Protein AF-A0A7X5Y855-F1 (afdb_monomer_lite)

Structure (mmCIF, N/CA/C/O backbone):
data_AF-A0A7X5Y855-F1
#
_entry.id   AF-A0A7X5Y855-F1
#
loop_
_atom_site.group_PDB
_atom_site.id
_atom_site.type_symbol
_atom_site.label_atom_id
_atom_site.label_alt_id
_atom_site.label_comp_id
_atom_site.label_asym_id
_atom_site.label_entity_id
_atom_site.label_seq_id
_atom_site.pdbx_PDB_ins_code
_atom_site.Cartn_x
_atom_site.Cartn_y
_atom_site.Cartn_z
_atom_site.occupancy
_atom_site.B_iso_or_equiv
_atom_site.auth_seq_id
_atom_site.auth_comp_id
_atom_site.auth_asym_id
_atom_site.auth_atom_id
_atom_site.pdbx_PDB_model_num
ATOM 1 N N . MET 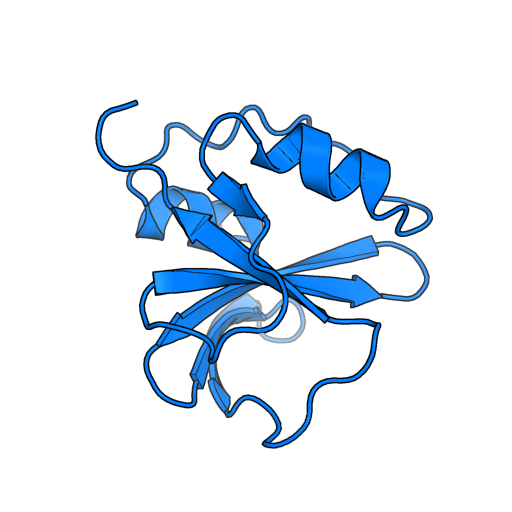A 1 1 ? -1.786 1.075 22.018 1.00 51.78 1 MET A N 1
ATOM 2 C CA . MET A 1 1 ? -2.187 1.841 20.814 1.00 51.78 1 MET A CA 1
ATOM 3 C C . MET A 1 1 ? -2.193 0.873 19.634 1.00 51.78 1 MET A C 1
ATOM 5 O O . MET A 1 1 ? -1.309 0.029 19.601 1.00 51.78 1 MET A O 1
ATOM 9 N N . GLY A 1 2 ? -3.207 0.906 18.760 1.00 69.69 2 GLY A N 1
ATOM 10 C CA . GLY A 1 2 ? -3.317 -0.004 17.604 1.00 69.69 2 GLY A CA 1
ATOM 11 C C . GLY A 1 2 ? -2.450 0.431 16.413 1.00 69.69 2 GLY A C 1
ATOM 12 O O . GLY A 1 2 ? -2.002 1.574 16.377 1.00 69.69 2 GLY A O 1
ATOM 13 N N . LEU A 1 3 ? -2.216 -0.475 15.456 1.00 77.50 3 LEU A N 1
ATOM 14 C CA . LEU A 1 3 ? -1.491 -0.179 14.211 1.00 77.50 3 LEU A CA 1
ATOM 15 C C . LEU A 1 3 ? -2.339 0.713 13.288 1.00 77.50 3 LEU A C 1
ATOM 17 O O . LEU A 1 3 ? -3.530 0.454 13.113 1.00 77.50 3 LEU A O 1
ATOM 21 N N . ASP A 1 4 ? -1.726 1.728 12.674 1.00 87.00 4 ASP A N 1
ATOM 22 C CA . ASP A 1 4 ? -2.312 2.459 11.544 1.00 87.00 4 ASP A CA 1
ATOM 23 C C . ASP A 1 4 ? -2.011 1.745 10.210 1.00 87.00 4 ASP A C 1
ATOM 25 O O . ASP A 1 4 ? -1.415 0.665 10.181 1.00 87.00 4 ASP A O 1
ATOM 29 N N . CYS A 1 5 ? -2.461 2.306 9.083 1.00 88.00 5 CYS A N 1
ATOM 30 C CA . CYS A 1 5 ? -2.301 1.648 7.782 1.00 88.00 5 CYS A CA 1
ATOM 31 C C . CYS A 1 5 ? -0.829 1.446 7.381 1.00 88.00 5 CYS A C 1
ATOM 33 O O . CYS A 1 5 ? -0.522 0.466 6.709 1.00 88.00 5 CYS A O 1
ATOM 35 N N . ILE A 1 6 ? 0.079 2.307 7.849 1.00 83.12 6 ILE A N 1
ATOM 36 C CA . ILE A 1 6 ? 1.521 2.191 7.614 1.00 83.12 6 ILE A CA 1
ATOM 37 C C . ILE A 1 6 ? 2.139 1.182 8.574 1.00 83.12 6 ILE A C 1
ATOM 39 O O . ILE A 1 6 ? 2.938 0.359 8.146 1.00 83.12 6 ILE A O 1
ATOM 43 N N . GLY A 1 7 ? 1.739 1.189 9.844 1.00 85.38 7 GLY A N 1
ATOM 44 C CA . GLY A 1 7 ? 2.164 0.209 10.836 1.00 85.38 7 GLY A CA 1
ATOM 45 C C . GLY A 1 7 ? 1.807 -1.218 10.424 1.00 85.38 7 GLY A C 1
ATOM 46 O O . GLY A 1 7 ? 2.603 -2.124 10.640 1.00 85.38 7 GLY A O 1
ATOM 47 N N . VAL A 1 8 ? 0.659 -1.418 9.766 1.00 89.25 8 VAL A N 1
ATOM 48 C CA . VAL A 1 8 ? 0.302 -2.715 9.166 1.00 89.25 8 VAL A CA 1
ATOM 49 C C . VAL A 1 8 ? 1.281 -3.109 8.062 1.00 89.25 8 VAL A C 1
ATOM 51 O O . VAL A 1 8 ? 1.757 -4.238 8.066 1.00 89.25 8 VAL A O 1
ATOM 54 N N . VAL A 1 9 ? 1.606 -2.196 7.142 1.00 88.38 9 VAL A N 1
ATOM 55 C CA . VAL A 1 9 ? 2.569 -2.460 6.059 1.00 88.38 9 VAL A CA 1
ATOM 56 C C . VAL A 1 9 ? 3.957 -2.741 6.630 1.00 88.38 9 VAL A C 1
ATOM 58 O O . VAL A 1 9 ? 4.548 -3.765 6.313 1.00 88.38 9 VAL A O 1
ATOM 61 N N . ALA A 1 10 ? 4.457 -1.881 7.515 1.00 84.88 10 ALA A N 1
ATOM 62 C CA . ALA A 1 10 ? 5.766 -2.049 8.131 1.00 84.88 10 ALA A CA 1
ATOM 63 C C . ALA A 1 10 ? 5.871 -3.394 8.864 1.00 84.88 10 ALA A C 1
ATOM 65 O O . ALA A 1 10 ? 6.847 -4.112 8.684 1.00 84.88 10 ALA A O 1
ATOM 66 N N . HIS A 1 11 ? 4.832 -3.780 9.612 1.00 87.12 11 HIS A N 1
ATOM 67 C CA . HIS A 1 11 ? 4.789 -5.078 10.278 1.00 87.12 11 HIS A CA 1
ATOM 68 C C . HIS A 1 11 ? 4.756 -6.250 9.287 1.00 87.12 11 HIS A C 1
ATOM 70 O O . HIS A 1 11 ? 5.489 -7.216 9.468 1.00 87.12 11 HIS A O 1
ATOM 76 N N . ALA A 1 12 ? 3.938 -6.168 8.234 1.00 88.12 12 ALA A N 1
ATOM 77 C CA . ALA A 1 12 ? 3.774 -7.247 7.259 1.00 88.12 12 ALA A CA 1
ATOM 78 C C . ALA A 1 12 ? 5.035 -7.533 6.426 1.00 88.12 12 ALA A C 1
ATOM 80 O O . ALA A 1 12 ? 5.209 -8.656 5.963 1.00 88.12 12 ALA A O 1
ATOM 81 N N . PHE A 1 13 ? 5.891 -6.529 6.230 1.00 84.69 13 PHE A N 1
ATOM 82 C CA . PHE A 1 13 ? 7.131 -6.646 5.458 1.00 84.69 13 PHE A CA 1
ATOM 83 C C . PHE A 1 13 ? 8.393 -6.607 6.333 1.00 84.69 13 PHE A C 1
ATOM 85 O O . PHE A 1 13 ? 9.484 -6.426 5.802 1.00 84.69 13 PHE A O 1
ATOM 92 N N . GLU A 1 14 ? 8.248 -6.758 7.657 1.00 84.31 14 GLU A N 1
ATOM 93 C CA . 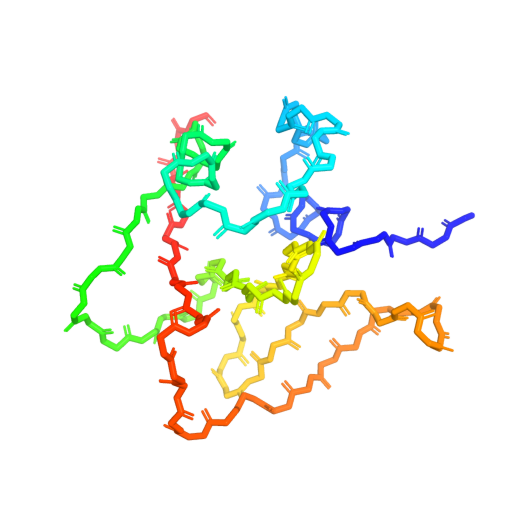GLU A 1 14 ? 9.351 -6.727 8.636 1.00 84.31 14 GLU A CA 1
ATOM 94 C C . GLU A 1 14 ? 10.250 -5.485 8.515 1.00 84.31 14 GLU A C 1
ATOM 96 O O . GLU A 1 14 ? 11.455 -5.514 8.761 1.00 84.31 14 GLU A O 1
ATOM 101 N N . LEU A 1 15 ? 9.651 -4.358 8.142 1.00 74.12 15 LEU A N 1
ATOM 102 C CA . LEU A 1 15 ? 10.364 -3.105 7.984 1.00 74.12 15 LEU A CA 1
ATOM 103 C C . LEU A 1 15 ? 10.526 -2.450 9.350 1.00 74.12 15 LEU A C 1
ATOM 105 O O . LEU A 1 15 ? 9.566 -2.346 10.124 1.00 74.12 15 LEU A O 1
ATOM 109 N N . THR A 1 16 ? 11.719 -1.913 9.624 1.00 68.25 16 THR A N 1
ATOM 110 C CA . THR A 1 16 ? 11.814 -0.800 10.572 1.00 68.25 16 THR A CA 1
ATOM 111 C C . THR A 1 16 ? 10.778 0.228 10.144 1.00 68.25 16 THR A C 1
ATOM 113 O O . THR A 1 16 ? 10.646 0.460 8.939 1.00 68.25 16 THR A O 1
ATOM 116 N N . LEU A 1 17 ? 9.979 0.736 11.105 1.00 60.56 17 LEU A N 1
ATOM 117 C CA . LEU A 1 17 ? 8.866 1.658 10.840 1.00 60.56 17 LEU A CA 1
ATOM 118 C C . LEU A 1 17 ? 9.278 2.562 9.702 1.00 60.56 17 LEU A C 1
ATOM 120 O O . LEU A 1 17 ? 10.249 3.298 9.877 1.00 60.56 17 LEU A O 1
ATOM 124 N N . LEU A 1 18 ? 8.603 2.395 8.560 1.00 54.75 18 LEU A N 1
ATOM 125 C CA . LEU A 1 18 ? 8.967 3.051 7.322 1.00 54.75 18 LEU A CA 1
ATOM 126 C C . LEU A 1 18 ? 9.361 4.485 7.678 1.00 54.75 18 LEU A C 1
ATOM 128 O O . LEU A 1 18 ? 8.505 5.273 8.078 1.00 54.75 18 LEU A O 1
ATOM 132 N N . GLU A 1 19 ? 10.642 4.833 7.520 1.00 46.84 19 GLU A N 1
ATOM 133 C CA . GLU A 1 19 ? 11.051 6.239 7.510 1.00 46.84 19 GLU A CA 1
ATOM 134 C C . GLU A 1 19 ? 10.489 6.933 6.258 1.00 46.84 19 GLU A C 1
ATOM 136 O O . GLU A 1 19 ? 10.885 8.053 5.949 1.00 46.84 19 GLU A O 1
ATOM 141 N N . ALA A 1 20 ? 9.551 6.287 5.532 1.00 42.00 20 ALA A N 1
ATOM 142 C CA . ALA A 1 20 ? 8.522 6.957 4.757 1.00 42.00 20 ALA A CA 1
ATOM 143 C C . ALA A 1 20 ? 8.096 8.146 5.6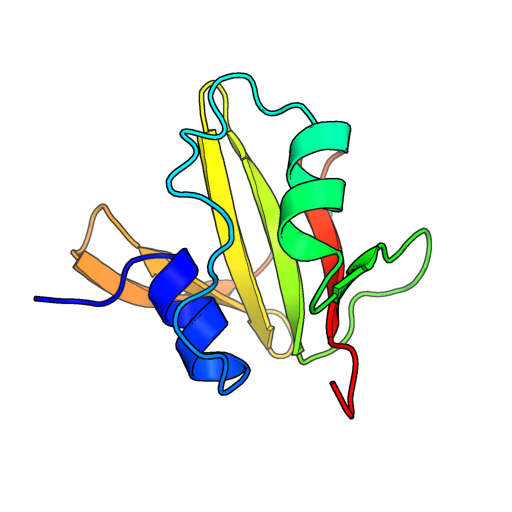00 1.00 42.00 20 ALA A C 1
ATOM 145 O O . ALA A 1 20 ? 7.550 7.957 6.695 1.00 42.00 20 ALA A O 1
ATOM 146 N N . PRO A 1 21 ? 8.461 9.365 5.190 1.00 41.34 21 PRO A N 1
ATOM 147 C CA . PRO A 1 21 ? 8.440 10.423 6.165 1.00 41.34 21 PRO A CA 1
ATOM 148 C C . PRO A 1 21 ? 7.003 10.602 6.611 1.00 41.34 21 PRO A C 1
ATOM 150 O O . PRO A 1 21 ? 6.068 10.205 5.910 1.00 41.34 21 PRO A O 1
ATOM 153 N N . ARG A 1 22 ? 6.819 11.193 7.788 1.00 47.84 22 ARG A N 1
ATOM 154 C CA . ARG A 1 22 ? 5.511 11.486 8.397 1.00 47.84 22 ARG A CA 1
ATOM 155 C C . ARG A 1 22 ? 4.610 12.404 7.535 1.00 47.84 22 ARG A C 1
ATOM 157 O O . ARG A 1 22 ? 3.736 13.095 8.054 1.00 47.84 22 ARG A O 1
ATOM 164 N N . TYR A 1 23 ? 4.841 12.458 6.226 1.00 50.44 23 TYR A N 1
ATOM 165 C CA . TYR A 1 23 ? 4.035 13.007 5.169 1.00 50.44 23 TYR A CA 1
ATOM 166 C C . TYR A 1 23 ? 2.611 12.480 5.294 1.00 50.44 23 TYR A C 1
ATOM 168 O O . TYR A 1 23 ? 2.219 11.422 4.809 1.00 50.44 23 TYR A O 1
ATOM 176 N N . ARG A 1 24 ? 1.790 13.350 5.871 1.00 52.50 24 ARG A N 1
ATOM 177 C CA . ARG A 1 24 ? 0.696 13.944 5.110 1.00 52.50 24 ARG A CA 1
ATOM 178 C C . ARG A 1 24 ? 0.994 13.845 3.608 1.00 52.50 24 ARG A C 1
ATOM 180 O O . ARG A 1 24 ? 1.576 14.751 3.027 1.00 52.50 24 ARG A O 1
ATOM 187 N N . LEU A 1 25 ? 0.583 12.748 2.980 1.00 54.03 25 LEU A N 1
ATOM 188 C CA . LEU A 1 25 ? 0.350 12.666 1.538 1.00 54.03 25 LEU A CA 1
ATOM 189 C C . LEU A 1 25 ? -0.917 13.476 1.232 1.00 54.03 25 LEU A C 1
ATOM 191 O O . LEU A 1 25 ? -1.877 12.986 0.641 1.00 54.03 25 LEU A O 1
ATOM 195 N N . THR A 1 26 ? -0.951 14.702 1.754 1.00 50.69 26 THR A N 1
ATOM 196 C CA . THR A 1 26 ? -1.910 15.727 1.402 1.00 50.69 26 THR A CA 1
ATOM 197 C C . THR A 1 26 ? -1.700 15.962 -0.079 1.00 50.69 26 THR A C 1
ATOM 199 O O . THR A 1 26 ? -0.571 16.165 -0.510 1.00 50.69 26 THR A O 1
ATOM 202 N N . ASP A 1 27 ? -2.782 15.827 -0.837 1.00 55.88 27 ASP A N 1
ATOM 203 C CA . ASP A 1 27 ? -2.900 16.073 -2.281 1.00 55.88 27 ASP A CA 1
ATOM 204 C C . ASP A 1 27 ? -2.762 14.841 -3.192 1.00 55.88 27 ASP A C 1
ATOM 206 O O . ASP A 1 27 ? -3.114 14.920 -4.368 1.00 55.88 27 ASP A O 1
ATOM 210 N N . GLY A 1 28 ? -2.372 13.669 -2.670 1.00 59.59 28 GLY A N 1
ATOM 211 C CA . GLY A 1 28 ? -2.467 12.412 -3.428 1.00 59.59 28 GLY A CA 1
ATOM 212 C C . GLY A 1 28 ? -1.634 12.372 -4.721 1.00 59.59 28 GLY A C 1
ATOM 213 O O . GLY A 1 28 ? -2.017 11.701 -5.685 1.00 59.59 28 GLY A O 1
ATOM 214 N N . ASP A 1 29 ? -0.514 13.098 -4.771 1.00 78.50 29 ASP A N 1
ATOM 215 C CA . ASP A 1 29 ? 0.428 13.036 -5.891 1.00 78.50 29 ASP A CA 1
ATOM 216 C C . ASP A 1 29 ? 1.136 11.672 -5.915 1.00 78.50 29 ASP A C 1
ATOM 218 O O . ASP A 1 29 ? 1.916 11.324 -5.022 1.00 78.50 29 ASP A O 1
ATOM 222 N N . TRP A 1 30 ? 0.883 10.901 -6.974 1.00 80.62 30 TRP A N 1
ATOM 223 C CA . TRP A 1 30 ? 1.490 9.590 -7.180 1.00 80.62 30 TRP A CA 1
ATOM 224 C C . TRP A 1 30 ? 3.017 9.633 -7.248 1.00 80.62 30 TRP A C 1
ATOM 226 O O . TRP A 1 30 ? 3.651 8.690 -6.783 1.00 80.62 30 TRP A O 1
ATOM 236 N N . GLY A 1 31 ? 3.615 10.716 -7.751 1.00 82.50 31 GLY A N 1
ATOM 237 C CA . GLY A 1 31 ? 5.069 10.853 -7.791 1.00 82.50 31 GLY A CA 1
ATOM 238 C C . GLY A 1 31 ? 5.686 10.944 -6.392 1.00 82.50 31 GLY A C 1
ATOM 239 O O . GLY A 1 31 ? 6.779 10.426 -6.163 1.00 82.50 31 GLY A O 1
ATOM 240 N N . LEU A 1 32 ? 4.987 11.565 -5.434 1.00 79.06 32 LEU A N 1
ATOM 241 C CA . LEU A 1 32 ? 5.411 11.602 -4.030 1.00 79.06 32 LEU A CA 1
ATOM 242 C C . LEU A 1 32 ? 5.242 10.244 -3.348 1.00 79.06 32 LEU A C 1
ATOM 244 O O . LEU A 1 32 ? 6.152 9.807 -2.645 1.00 79.06 32 LEU A O 1
ATOM 248 N N . VAL A 1 33 ? 4.114 9.567 -3.587 1.00 80.75 33 VAL A N 1
ATOM 249 C CA . VAL A 1 33 ? 3.869 8.208 -3.075 1.00 80.75 33 VAL A CA 1
ATOM 250 C C . VAL A 1 33 ? 4.965 7.258 -3.544 1.00 80.75 33 VAL A C 1
ATOM 252 O O . VAL A 1 33 ? 5.579 6.583 -2.722 1.00 80.75 33 VAL A O 1
ATOM 255 N N . GLU A 1 34 ? 5.236 7.241 -4.850 1.00 84.25 34 GLU A N 1
ATOM 256 C CA . GLU A 1 34 ? 6.239 6.372 -5.463 1.00 84.25 34 GLU A CA 1
ATOM 257 C C . GLU A 1 34 ? 7.618 6.591 -4.851 1.00 84.25 34 GLU A C 1
ATOM 259 O O . GLU A 1 34 ? 8.240 5.627 -4.419 1.00 84.25 34 GLU A O 1
ATOM 264 N N . ARG A 1 35 ? 8.070 7.845 -4.722 1.00 82.75 35 ARG A N 1
ATOM 265 C CA . ARG A 1 35 ? 9.352 8.152 -4.067 1.00 82.75 35 ARG A CA 1
ATOM 266 C C . ARG A 1 35 ? 9.391 7.714 -2.603 1.00 82.75 35 ARG A C 1
ATOM 268 O O . ARG A 1 35 ? 10.433 7.259 -2.148 1.00 82.75 35 ARG A O 1
ATOM 275 N N . GLY A 1 36 ? 8.280 7.851 -1.879 1.00 79.94 36 GLY A N 1
ATOM 276 C CA . GLY A 1 36 ? 8.195 7.498 -0.461 1.00 79.94 36 GLY A CA 1
ATOM 277 C C . GLY A 1 36 ? 8.274 5.995 -0.194 1.00 79.94 36 GLY A C 1
ATOM 278 O O . GLY A 1 36 ? 8.833 5.593 0.821 1.00 79.94 36 GLY A O 1
ATOM 279 N N . VAL A 1 37 ? 7.748 5.165 -1.100 1.00 83.31 37 VAL A N 1
ATOM 280 C CA . VAL A 1 37 ? 7.778 3.696 -0.961 1.00 83.31 37 VAL A CA 1
ATOM 281 C C . VAL A 1 37 ? 8.924 3.039 -1.736 1.00 83.31 37 VAL A C 1
ATOM 283 O O . VAL A 1 37 ? 9.267 1.894 -1.451 1.00 83.31 37 VAL A O 1
ATOM 286 N N . ALA A 1 38 ? 9.552 3.761 -2.670 1.00 85.44 38 ALA A N 1
ATOM 287 C CA . ALA A 1 38 ? 10.630 3.269 -3.528 1.00 85.44 38 ALA A CA 1
ATOM 288 C C . ALA A 1 38 ? 11.804 2.579 -2.811 1.00 85.44 38 ALA A C 1
ATOM 290 O O . ALA A 1 38 ? 12.370 1.675 -3.422 1.00 85.44 38 ALA A O 1
ATOM 291 N N . PRO A 1 39 ? 12.216 2.936 -1.575 1.00 83.94 39 PRO A N 1
ATOM 292 C CA . PRO A 1 39 ? 13.308 2.217 -0.917 1.00 83.94 39 PRO A CA 1
ATOM 293 C C . PRO A 1 39 ? 13.000 0.728 -0.701 1.00 83.94 39 PRO A C 1
ATOM 295 O O . PRO A 1 39 ? 13.901 -0.098 -0.802 1.00 83.94 39 PRO A O 1
ATOM 298 N N . TRP A 1 40 ? 11.727 0.383 -0.492 1.00 85.25 40 TRP A N 1
ATOM 299 C CA . TRP A 1 40 ? 11.287 -0.970 -0.140 1.00 85.25 40 TRP A CA 1
ATOM 300 C C . TRP A 1 40 ? 10.439 -1.639 -1.217 1.00 85.25 40 TRP A C 1
ATOM 302 O O . TRP A 1 40 ? 10.309 -2.859 -1.222 1.00 85.25 40 TRP A O 1
ATOM 312 N N . PHE A 1 41 ? 9.855 -0.866 -2.134 1.00 89.31 41 PHE A N 1
ATOM 313 C CA . PHE A 1 41 ? 8.915 -1.387 -3.117 1.00 89.31 41 PHE A CA 1
ATOM 314 C C . PHE A 1 41 ? 9.211 -0.908 -4.543 1.00 89.31 41 PHE A C 1
ATOM 316 O O . PHE A 1 41 ? 9.688 0.201 -4.774 1.00 89.31 41 PHE A O 1
ATOM 323 N N . ASN A 1 42 ? 8.882 -1.748 -5.522 1.00 88.62 42 ASN A N 1
ATOM 324 C CA . ASN A 1 42 ? 8.874 -1.426 -6.946 1.00 88.62 42 ASN A CA 1
ATOM 325 C C . ASN A 1 42 ? 7.450 -1.136 -7.405 1.00 88.62 42 ASN A C 1
ATOM 327 O O . ASN A 1 42 ? 6.551 -1.923 -7.133 1.00 88.62 42 ASN A O 1
ATOM 331 N N . ALA A 1 43 ? 7.236 -0.044 -8.137 1.00 87.00 43 ALA A N 1
ATOM 332 C CA . ALA A 1 43 ? 5.936 0.209 -8.745 1.00 87.00 43 ALA A CA 1
ATOM 333 C C . ALA A 1 43 ? 5.585 -0.897 -9.753 1.00 87.00 43 ALA A C 1
ATOM 335 O O . ALA A 1 43 ? 6.408 -1.288 -10.583 1.00 87.00 43 ALA A O 1
ATOM 336 N N . VAL A 1 44 ? 4.352 -1.392 -9.670 1.00 85.19 44 VAL A N 1
ATOM 337 C CA . VAL A 1 44 ? 3.834 -2.458 -10.524 1.00 85.19 44 VAL A CA 1
ATOM 338 C C . VAL A 1 44 ? 2.885 -1.846 -11.548 1.00 85.19 44 VAL A C 1
ATOM 340 O O . VAL A 1 44 ? 1.867 -1.252 -11.192 1.00 85.19 44 VAL A O 1
ATOM 343 N N . PHE A 1 45 ? 3.193 -2.023 -12.833 1.00 77.69 45 PHE A N 1
ATOM 344 C CA . PHE A 1 45 ? 2.383 -1.504 -13.933 1.00 77.69 45 PHE A CA 1
ATOM 345 C C . PHE A 1 45 ? 1.892 -2.643 -14.827 1.00 77.69 45 PHE A C 1
ATOM 347 O O . PHE A 1 45 ? 2.684 -3.444 -15.312 1.00 77.69 45 PHE A O 1
ATOM 354 N N . GLY A 1 46 ? 0.581 -2.701 -15.075 1.00 66.56 46 GLY A N 1
ATOM 355 C CA . GLY A 1 46 ? 0.006 -3.527 -16.143 1.00 66.56 46 GLY A CA 1
ATOM 356 C C . GLY A 1 46 ? 0.001 -5.048 -15.932 1.00 66.56 46 GLY A C 1
ATOM 357 O O . GLY A 1 46 ? -0.407 -5.749 -16.852 1.00 66.56 46 GLY A O 1
ATOM 358 N N . ARG A 1 47 ? 0.405 -5.567 -14.762 1.00 73.81 47 ARG A N 1
ATOM 359 C CA . ARG A 1 47 ? 0.244 -6.991 -14.403 1.00 73.81 47 ARG A CA 1
ATOM 360 C C . ARG A 1 47 ? -0.908 -7.216 -13.426 1.00 73.81 47 ARG A C 1
ATOM 362 O O . ARG A 1 47 ? -1.369 -6.282 -12.767 1.00 73.81 47 ARG A O 1
ATOM 369 N N . GLU A 1 48 ? -1.334 -8.472 -13.319 1.00 75.44 48 GLU A N 1
ATOM 370 C CA . GLU A 1 48 ? -2.215 -8.911 -12.240 1.00 75.44 48 GLU A CA 1
ATOM 371 C C . GLU A 1 48 ? -1.541 -8.690 -10.881 1.00 75.44 48 GLU A C 1
ATOM 373 O O . GLU A 1 48 ? -0.329 -8.864 -10.730 1.00 75.44 48 GLU A O 1
ATOM 378 N N . ARG A 1 49 ? -2.340 -8.266 -9.897 1.00 80.06 49 ARG A N 1
ATOM 379 C CA . ARG A 1 49 ? -1.888 -8.111 -8.512 1.00 80.06 49 ARG A CA 1
ATOM 380 C C . ARG A 1 49 ? -1.399 -9.456 -7.978 1.00 80.06 49 ARG A C 1
ATOM 382 O O . ARG A 1 49 ? -2.034 -10.482 -8.214 1.00 80.06 49 ARG A O 1
ATOM 389 N N . SER A 1 50 ? -0.312 -9.433 -7.224 1.00 85.56 50 SER A N 1
ATOM 390 C CA . SER A 1 50 ? 0.207 -10.596 -6.514 1.00 85.56 50 SER A CA 1
ATOM 391 C C . SER A 1 50 ? -0.150 -10.528 -5.033 1.00 85.56 50 SER A C 1
ATOM 393 O O . SER A 1 50 ? -0.325 -9.454 -4.453 1.00 85.56 50 SER A O 1
ATOM 395 N N . ASN A 1 51 ? -0.191 -11.696 -4.394 1.00 87.00 51 ASN A N 1
ATOM 396 C CA . ASN A 1 51 ? -0.097 -11.767 -2.941 1.00 87.00 51 ASN A CA 1
ATOM 397 C C . ASN A 1 51 ? 1.157 -11.024 -2.476 1.00 87.00 51 ASN A C 1
ATOM 399 O O . ASN A 1 51 ? 2.200 -11.092 -3.133 1.00 87.00 51 ASN A O 1
ATOM 403 N N . SER A 1 52 ? 1.032 -10.338 -1.342 1.00 87.94 52 SER A N 1
ATOM 404 C CA . SER A 1 52 ? 2.084 -9.509 -0.753 1.00 87.94 52 SER A CA 1
ATOM 405 C C . SER A 1 52 ? 2.454 -8.266 -1.566 1.00 87.94 52 SER A C 1
ATOM 407 O O . SER A 1 52 ? 3.430 -7.605 -1.224 1.00 87.94 52 SER A O 1
ATOM 409 N N . ASP A 1 53 ? 1.683 -7.891 -2.590 1.00 91.56 53 ASP A N 1
ATOM 410 C CA . ASP A 1 53 ? 1.792 -6.540 -3.137 1.00 91.56 53 ASP A CA 1
ATOM 411 C C . ASP A 1 53 ? 1.291 -5.529 -2.093 1.00 91.56 53 ASP A C 1
ATOM 413 O O . ASP A 1 53 ? 0.280 -5.731 -1.409 1.00 91.56 53 ASP A O 1
ATOM 417 N N . LEU A 1 54 ? 1.983 -4.400 -1.993 1.00 92.38 54 LEU A N 1
ATOM 418 C CA . LEU A 1 54 ? 1.469 -3.206 -1.348 1.00 92.38 54 LEU A CA 1
ATOM 419 C C . LEU A 1 54 ? 0.430 -2.567 -2.272 1.00 92.38 54 LEU A C 1
ATOM 421 O O . LEU A 1 54 ? 0.740 -2.194 -3.400 1.00 92.38 54 LEU A O 1
ATOM 425 N N . ALA A 1 55 ? -0.790 -2.379 -1.782 1.00 92.38 55 ALA A N 1
ATOM 426 C CA . ALA A 1 55 ? -1.804 -1.579 -2.451 1.00 92.38 55 ALA A CA 1
ATOM 427 C C . ALA A 1 55 ? -1.886 -0.195 -1.801 1.00 92.38 55 ALA A C 1
ATOM 429 O O . ALA A 1 55 ? -2.071 -0.068 -0.587 1.00 92.38 55 ALA A O 1
ATOM 430 N N . VAL A 1 56 ? -1.799 0.847 -2.624 1.00 90.62 56 VAL A N 1
ATOM 431 C CA . VAL A 1 56 ? -1.979 2.235 -2.199 1.00 90.62 56 VAL A CA 1
ATOM 432 C C . VAL A 1 56 ? -3.221 2.795 -2.865 1.00 90.62 56 VAL A C 1
ATOM 434 O O . VAL A 1 56 ? -3.360 2.751 -4.086 1.00 90.62 56 VAL A O 1
ATOM 437 N N . PHE A 1 57 ? -4.122 3.329 -2.051 1.00 88.69 57 PHE A N 1
ATOM 438 C CA . PHE A 1 57 ? -5.347 3.990 -2.469 1.00 88.69 57 PHE A CA 1
ATOM 439 C C . PHE A 1 57 ? -5.202 5.480 -2.240 1.00 88.69 57 PHE A C 1
ATOM 441 O O . PHE A 1 57 ? -4.982 5.927 -1.115 1.00 88.69 57 PHE A O 1
ATOM 448 N N . ARG A 1 58 ? -5.371 6.259 -3.295 1.00 85.31 58 ARG A N 1
ATOM 449 C CA . ARG A 1 58 ? -5.515 7.696 -3.192 1.00 85.31 58 ARG A CA 1
ATOM 450 C C . ARG A 1 58 ? -6.928 8.026 -2.716 1.00 85.31 58 ARG A C 1
ATOM 452 O O . ARG A 1 58 ? -7.920 7.479 -3.191 1.00 85.31 58 ARG A O 1
ATOM 459 N N . LEU A 1 59 ? -7.000 8.905 -1.728 1.00 80.25 59 LEU A N 1
ATOM 460 C CA . LEU A 1 59 ? -8.215 9.512 -1.208 1.00 80.25 59 LEU A CA 1
ATOM 461 C C . LEU A 1 59 ? -8.142 11.020 -1.468 1.00 80.25 59 LEU A C 1
ATOM 463 O O . LEU A 1 59 ? -7.081 11.565 -1.761 1.00 80.25 59 LEU A O 1
ATOM 467 N N . ALA A 1 60 ? -9.261 11.726 -1.306 1.00 76.25 60 ALA A N 1
ATOM 468 C CA . ALA A 1 60 ? -9.355 13.150 -1.646 1.00 76.25 60 ALA A CA 1
ATOM 469 C C . ALA A 1 60 ? -8.306 14.059 -0.963 1.00 76.25 60 ALA A C 1
ATOM 471 O O . ALA A 1 60 ? -8.028 15.140 -1.469 1.00 76.25 60 ALA A O 1
ATOM 472 N N . ARG A 1 61 ? -7.756 13.665 0.197 1.00 74.50 61 ARG A N 1
ATOM 473 C CA . ARG A 1 61 ? -6.773 14.456 0.970 1.00 74.50 61 ARG A CA 1
ATOM 474 C C . ARG A 1 61 ? -5.636 13.626 1.576 1.00 74.50 61 ARG A C 1
ATOM 476 O O . ARG A 1 61 ? -4.883 14.139 2.399 1.00 74.50 61 ARG A O 1
ATOM 483 N N . SER A 1 62 ? -5.556 12.342 1.252 1.00 79.44 62 SER A N 1
ATOM 484 C CA . SER A 1 62 ? -4.601 11.417 1.863 1.00 79.44 62 SER A CA 1
ATOM 485 C C . SER A 1 62 ? -4.418 10.182 0.991 1.00 79.44 62 SER A C 1
ATOM 487 O O . SER A 1 62 ? -5.140 9.989 0.016 1.00 79.44 62 SER A O 1
ATOM 489 N N . CYS A 1 63 ? -3.489 9.315 1.374 1.00 85.62 63 CYS A N 1
ATOM 490 C CA . CYS A 1 63 ? -3.427 7.955 0.859 1.00 85.62 63 CYS A CA 1
ATOM 491 C C . CYS A 1 63 ? -3.769 6.960 1.968 1.00 85.62 63 CYS A C 1
ATOM 493 O O . CYS A 1 63 ? -3.603 7.247 3.155 1.00 85.62 63 CYS A O 1
ATOM 495 N N . HIS A 1 64 ? -4.241 5.790 1.563 1.00 88.88 64 HIS A N 1
ATOM 496 C CA . HIS A 1 64 ? -4.511 4.652 2.424 1.00 88.88 64 HIS A CA 1
ATOM 497 C C . HIS A 1 64 ? -3.752 3.433 1.914 1.00 88.88 64 HIS A C 1
ATOM 499 O O . HIS A 1 64 ? -3.693 3.195 0.709 1.00 88.88 64 HIS A O 1
ATOM 505 N N . PHE A 1 65 ? -3.177 2.670 2.833 1.00 90.50 65 PHE A N 1
ATOM 506 C CA . PHE A 1 65 ? -2.256 1.584 2.521 1.00 90.50 65 PHE A CA 1
ATOM 507 C C . PHE A 1 65 ? -2.813 0.252 3.014 1.00 90.50 65 PHE A C 1
ATOM 509 O O . PHE A 1 65 ? -3.514 0.190 4.028 1.00 90.50 65 PHE A O 1
ATOM 516 N N . GLY A 1 66 ? -2.479 -0.822 2.310 1.00 93.44 66 GLY A N 1
ATOM 517 C CA . GLY A 1 66 ? -2.754 -2.177 2.761 1.00 93.44 66 GLY A CA 1
ATOM 518 C C . GLY A 1 66 ? -1.991 -3.216 1.956 1.00 93.44 66 GLY A C 1
ATOM 519 O O . GLY A 1 66 ? -1.378 -2.906 0.938 1.00 93.44 66 GLY A O 1
ATOM 520 N N . VAL A 1 67 ? -2.037 -4.456 2.421 1.00 94.44 67 VAL A N 1
ATOM 521 C CA . VAL A 1 67 ? -1.317 -5.583 1.824 1.00 94.44 67 VAL A CA 1
ATOM 522 C C . VAL A 1 67 ? -2.306 -6.500 1.127 1.00 94.44 67 VAL A C 1
ATOM 524 O O . VAL A 1 67 ? -3.329 -6.865 1.709 1.00 94.44 67 VAL A O 1
ATOM 527 N N . VAL A 1 68 ? -2.021 -6.864 -0.119 1.00 94.38 68 VAL A N 1
ATOM 528 C CA . VAL A 1 68 ? -2.846 -7.801 -0.884 1.00 94.38 68 VAL A CA 1
ATOM 529 C C . VAL A 1 68 ? -2.651 -9.216 -0.340 1.00 94.38 68 VAL A C 1
ATOM 531 O O . VAL A 1 68 ? -1.525 -9.702 -0.227 1.00 94.38 68 VAL A O 1
ATOM 534 N N . SER A 1 69 ? -3.757 -9.890 -0.031 1.00 93.94 69 SER A N 1
ATOM 535 C CA . SER A 1 69 ? -3.794 -11.299 0.362 1.00 93.94 69 SER A CA 1
ATOM 536 C C . SER A 1 69 ? -4.955 -11.993 -0.349 1.00 93.94 69 SER A C 1
ATOM 538 O O . SER A 1 69 ? -6.114 -11.870 0.044 1.00 93.94 69 SER A O 1
ATOM 540 N N . GLY A 1 70 ? -4.652 -12.688 -1.442 1.00 91.56 70 GLY A N 1
ATOM 541 C CA . GLY A 1 70 ? -5.636 -13.256 -2.353 1.00 91.56 70 GLY A CA 1
ATOM 542 C C . GLY A 1 70 ? -6.535 -12.170 -2.941 1.00 91.56 70 GLY A C 1
ATOM 543 O O . GLY A 1 70 ? -6.077 -11.240 -3.607 1.00 91.56 70 GLY A O 1
ATOM 544 N N . ASP A 1 71 ? -7.830 -12.288 -2.664 1.00 92.12 71 ASP A N 1
ATOM 545 C CA . ASP A 1 71 ? -8.837 -11.301 -3.053 1.00 92.12 71 ASP A CA 1
ATOM 546 C C . ASP A 1 71 ? -9.053 -10.197 -2.017 1.00 92.12 71 ASP A C 1
ATOM 548 O O . ASP A 1 71 ? -9.852 -9.291 -2.257 1.00 92.12 71 ASP A O 1
ATOM 552 N N . ASP A 1 72 ? -8.358 -10.245 -0.885 1.00 95.44 72 ASP A N 1
ATOM 553 C CA . ASP A 1 72 ? -8.536 -9.313 0.216 1.00 95.44 72 ASP A CA 1
ATOM 554 C C . ASP A 1 72 ? -7.400 -8.290 0.306 1.00 95.44 72 ASP A C 1
ATOM 556 O O . ASP A 1 72 ? -6.270 -8.493 -0.142 1.00 95.44 72 ASP A O 1
ATOM 560 N N . LEU A 1 73 ? -7.726 -7.167 0.937 1.00 95.19 73 LEU A N 1
ATOM 561 C CA . LEU A 1 73 ? -6.796 -6.159 1.407 1.00 95.19 73 LEU A CA 1
ATOM 562 C C . LEU A 1 73 ? -6.717 -6.235 2.928 1.00 95.19 73 LEU A C 1
ATOM 564 O O . LEU A 1 73 ? -7.722 -6.021 3.613 1.00 95.19 73 LEU A O 1
ATOM 568 N N . ILE A 1 74 ? -5.520 -6.471 3.451 1.00 96.31 74 ILE A N 1
ATOM 569 C CA . ILE A 1 74 ? -5.228 -6.382 4.878 1.00 96.31 74 ILE A CA 1
ATOM 570 C C . ILE A 1 74 ? -4.805 -4.950 5.195 1.00 96.31 74 ILE A C 1
ATOM 572 O O . ILE A 1 74 ? -3.796 -4.468 4.679 1.00 96.31 74 ILE A O 1
ATOM 576 N N . HIS A 1 75 ? -5.569 -4.245 6.026 1.00 94.62 75 HIS A N 1
ATOM 577 C CA . HIS A 1 75 ? -5.268 -2.858 6.383 1.00 94.62 75 HIS A CA 1
ATOM 578 C C . HIS A 1 75 ? -5.808 -2.482 7.764 1.00 94.62 75 HIS A C 1
ATOM 580 O O . HIS A 1 75 ? -6.720 -3.122 8.287 1.00 94.62 75 HIS A O 1
ATOM 586 N N . ALA A 1 76 ? -5.285 -1.402 8.345 1.00 92.69 76 ALA A N 1
ATOM 587 C CA . ALA A 1 76 ? -5.893 -0.790 9.521 1.00 92.69 76 ALA A CA 1
ATOM 588 C C . ALA A 1 76 ? -7.126 0.017 9.106 1.00 92.69 76 ALA A C 1
ATOM 590 O O . ALA A 1 76 ? -7.046 0.890 8.240 1.00 92.69 76 ALA A O 1
ATOM 591 N N . ASP A 1 77 ? -8.276 -0.262 9.705 1.00 90.19 77 ASP A N 1
ATOM 592 C CA . ASP A 1 77 ? -9.493 0.509 9.486 1.00 90.19 77 ASP A CA 1
ATOM 593 C C . ASP A 1 77 ? -9.674 1.528 10.614 1.00 90.19 77 ASP A C 1
ATOM 595 O O . ASP A 1 77 ? -9.937 1.172 11.765 1.00 90.19 77 ASP A O 1
ATOM 599 N N . LEU A 1 78 ? -9.551 2.811 10.267 1.00 82.38 78 LEU A N 1
ATOM 600 C CA . LEU A 1 78 ? -9.636 3.916 11.221 1.00 82.38 78 LEU A CA 1
ATOM 601 C C . LEU A 1 78 ? -11.014 4.045 11.883 1.00 82.38 78 LEU A C 1
ATOM 603 O O . LEU A 1 78 ? -11.089 4.526 13.008 1.00 82.38 78 LEU A O 1
ATOM 607 N N . LYS A 1 79 ? -12.105 3.622 11.226 1.00 86.25 79 LYS A N 1
ATOM 608 C CA . LYS A 1 79 ? -13.464 3.778 11.777 1.00 86.25 79 LYS A CA 1
ATOM 609 C C . LYS A 1 79 ? -13.718 2.842 12.951 1.00 86.25 79 LYS A C 1
ATOM 611 O O . LYS A 1 79 ? -14.490 3.171 13.842 1.00 86.25 79 LYS A O 1
ATOM 616 N N . ILE A 1 80 ? -13.095 1.669 12.920 1.00 88.25 80 ILE A N 1
ATOM 617 C CA . ILE A 1 80 ? -13.281 0.612 13.921 1.00 88.25 80 ILE A CA 1
ATOM 618 C C . ILE A 1 80 ? -12.025 0.371 14.769 1.00 88.25 80 ILE A C 1
ATOM 620 O O . ILE A 1 80 ? -12.067 -0.434 15.694 1.00 88.25 80 ILE A O 1
ATOM 624 N N . GLY A 1 81 ? -10.911 1.039 14.454 1.00 87.88 81 GLY A N 1
ATOM 625 C CA . GLY A 1 81 ? -9.685 1.032 15.253 1.00 87.88 81 GLY A CA 1
ATOM 626 C C . GLY A 1 81 ? -8.939 -0.304 15.284 1.00 87.88 81 GLY A C 1
ATOM 627 O O . GLY A 1 81 ? -8.271 -0.595 16.274 1.00 87.88 81 GLY A O 1
ATOM 628 N N . ARG A 1 82 ? -9.055 -1.136 14.240 1.00 92.56 82 ARG A N 1
ATOM 629 C CA . ARG A 1 82 ? -8.389 -2.451 14.170 1.00 92.56 82 ARG A CA 1
ATOM 630 C C . ARG A 1 82 ? -7.957 -2.825 12.755 1.00 92.56 82 ARG A C 1
ATOM 632 O O . ARG A 1 82 ? -8.463 -2.277 11.777 1.00 92.56 82 ARG A O 1
ATOM 639 N N . VAL A 1 83 ? -7.053 -3.798 12.660 1.00 94.25 83 VAL A N 1
ATOM 640 C CA . VAL A 1 83 ? -6.654 -4.425 11.393 1.00 94.25 83 VAL A CA 1
ATOM 641 C C . VAL A 1 83 ? -7.765 -5.354 10.909 1.00 94.25 83 VAL A C 1
ATOM 643 O O . VAL A 1 83 ? -8.334 -6.107 11.700 1.00 94.25 83 VAL A O 1
ATOM 646 N N . VAL A 1 84 ? -8.091 -5.289 9.621 1.00 95.88 84 VAL A N 1
ATOM 647 C CA . VAL A 1 84 ? -9.118 -6.118 8.981 1.00 95.88 84 VAL A CA 1
ATOM 648 C C . VAL A 1 84 ? -8.669 -6.604 7.613 1.00 95.88 84 VAL A C 1
ATOM 650 O O . VAL A 1 84 ? -7.857 -5.957 6.956 1.00 95.88 84 VAL A O 1
ATOM 653 N N . ALA A 1 85 ? -9.262 -7.716 7.184 1.00 96.81 85 ALA A N 1
ATOM 654 C CA . ALA A 1 85 ? -9.295 -8.141 5.795 1.00 96.81 85 ALA A CA 1
ATOM 655 C C . ALA A 1 85 ? -10.606 -7.655 5.165 1.00 96.81 85 ALA A C 1
ATOM 657 O O . ALA A 1 85 ? -11.688 -7.909 5.705 1.00 96.81 85 ALA A O 1
ATOM 658 N N . ARG A 1 86 ? -10.527 -6.935 4.046 1.00 95.06 86 ARG A N 1
ATOM 659 C CA . ARG A 1 86 ? -11.699 -6.545 3.253 1.00 95.06 86 ARG A CA 1
ATOM 660 C C . ARG A 1 86 ? -11.485 -6.918 1.801 1.00 95.06 86 ARG A C 1
ATOM 662 O O . ARG A 1 86 ? -10.434 -6.611 1.246 1.00 95.06 86 ARG A O 1
ATOM 669 N N . ARG A 1 87 ? -12.512 -7.488 1.173 1.00 94.25 87 ARG A N 1
ATOM 670 C CA . ARG A 1 87 ? -12.440 -7.880 -0.231 1.00 94.25 87 ARG A CA 1
ATOM 671 C C . ARG A 1 87 ? -12.132 -6.690 -1.130 1.00 94.25 87 ARG A C 1
ATOM 673 O O . ARG A 1 87 ? -12.826 -5.671 -1.091 1.00 94.25 87 ARG A O 1
ATOM 680 N N . LEU A 1 88 ? -11.10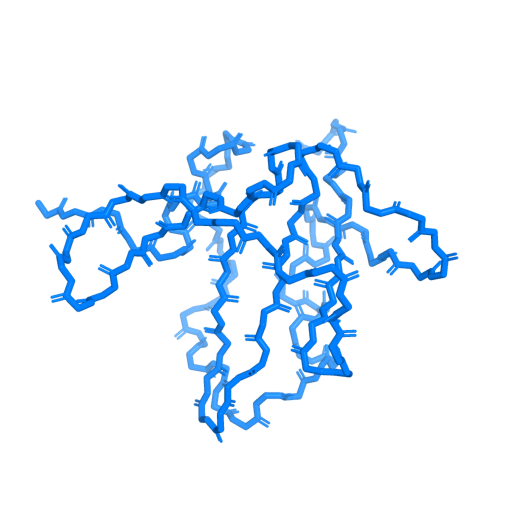1 -6.838 -1.953 1.00 88.56 88 LEU A N 1
ATOM 681 C CA . LEU A 1 88 ? -10.771 -5.891 -2.999 1.00 88.56 88 LEU A CA 1
ATOM 682 C C . LEU A 1 88 ? -11.850 -5.933 -4.084 1.00 88.56 88 LEU A C 1
ATOM 684 O O . LEU A 1 88 ? -12.252 -7.016 -4.522 1.00 88.56 88 LEU A O 1
ATOM 688 N N . PRO A 1 89 ? -12.287 -4.769 -4.585 1.00 85.56 89 PRO A N 1
ATOM 689 C CA . PRO A 1 89 ? -13.102 -4.708 -5.785 1.00 85.56 89 PRO A CA 1
ATOM 690 C C . PRO A 1 89 ? -12.462 -5.491 -6.940 1.00 85.56 89 PRO A C 1
ATOM 692 O O . PRO A 1 89 ? -11.246 -5.440 -7.145 1.00 85.56 89 PRO A O 1
ATOM 695 N N . ALA A 1 90 ? -13.296 -6.174 -7.730 1.00 80.50 90 ALA A N 1
ATOM 696 C CA . ALA A 1 90 ? -12.851 -6.890 -8.930 1.00 80.50 90 ALA A CA 1
ATOM 697 C C . ALA A 1 90 ? -12.240 -5.946 -9.981 1.00 80.50 90 ALA A C 1
ATOM 699 O O . ALA A 1 90 ? -11.397 -6.349 -10.776 1.00 80.50 90 ALA A O 1
ATOM 700 N N . ARG A 1 91 ? -12.656 -4.673 -9.978 1.00 78.88 91 ARG A N 1
ATOM 701 C CA . ARG A 1 91 ? -12.075 -3.608 -10.796 1.00 78.88 91 ARG A CA 1
ATOM 702 C C . ARG A 1 91 ? -11.680 -2.448 -9.900 1.00 78.88 91 ARG A C 1
ATOM 704 O O . ARG A 1 91 ? -12.526 -1.871 -9.220 1.00 78.88 91 ARG A O 1
ATOM 711 N N . LEU A 1 92 ? -10.400 -2.108 -9.926 1.00 82.94 92 LEU A N 1
ATOM 712 C CA . LEU A 1 92 ? -9.852 -0.952 -9.232 1.00 82.94 92 LEU A CA 1
ATOM 713 C C . LEU A 1 92 ? -9.660 0.184 -10.235 1.00 82.94 92 LEU A C 1
ATOM 715 O O . LEU A 1 92 ? -9.166 -0.025 -11.342 1.00 82.94 92 LEU A O 1
ATOM 719 N N . GLY A 1 93 ? -10.115 1.381 -9.867 1.00 82.62 93 GLY A N 1
ATOM 720 C CA . GLY A 1 93 ? -9.942 2.577 -10.688 1.00 82.62 93 GLY A CA 1
ATOM 721 C C . GLY A 1 93 ? -8.516 3.132 -10.618 1.00 82.62 93 GLY A C 1
ATOM 722 O O . GLY A 1 93 ? -7.657 2.613 -9.910 1.00 82.62 93 GLY A O 1
ATOM 723 N N . ARG A 1 94 ? -8.291 4.270 -11.285 1.00 82.88 94 ARG A N 1
ATOM 724 C CA . ARG A 1 94 ? -7.001 5.000 -11.295 1.00 82.88 94 ARG A CA 1
ATOM 725 C C . ARG A 1 94 ? -6.560 5.540 -9.922 1.00 82.88 94 ARG A C 1
ATOM 727 O O . ARG A 1 94 ? -5.462 6.074 -9.797 1.00 82.88 94 ARG A O 1
ATOM 734 N N . GLU A 1 95 ? -7.426 5.426 -8.919 1.00 86.75 95 GLU A N 1
ATOM 735 C CA . GLU A 1 95 ? -7.169 5.771 -7.518 1.00 86.75 95 GLU A CA 1
ATOM 736 C C . GLU A 1 95 ? -6.328 4.705 -6.794 1.00 86.75 95 GLU A C 1
ATOM 738 O O . GLU A 1 95 ? -5.902 4.953 -5.675 1.00 86.75 95 GLU A O 1
ATOM 743 N N . CYS A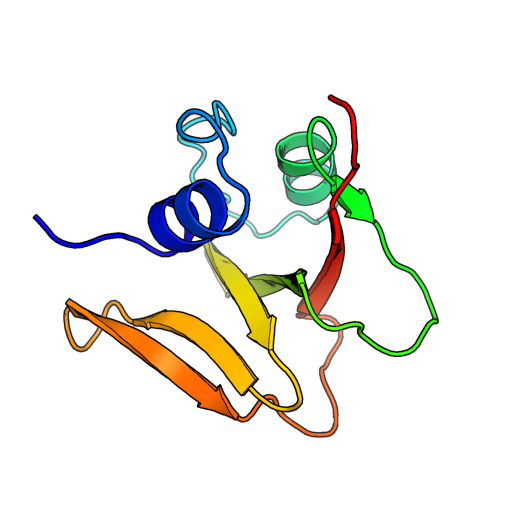 1 96 ? -6.076 3.532 -7.387 1.00 89.50 96 CYS A N 1
ATOM 744 C CA . CYS A 1 96 ? -5.275 2.480 -6.760 1.00 89.50 96 CYS A CA 1
ATOM 745 C C . CYS A 1 96 ? -4.028 2.149 -7.586 1.00 89.50 96 CYS A C 1
ATOM 747 O O . CYS A 1 96 ? -4.110 2.005 -8.808 1.00 89.50 96 CYS A O 1
ATOM 749 N N . ARG A 1 97 ? -2.883 2.002 -6.912 1.00 89.38 97 ARG A N 1
ATOM 750 C CA . ARG A 1 97 ? -1.641 1.467 -7.486 1.00 89.38 97 ARG A CA 1
ATOM 751 C C . ARG A 1 97 ? -1.087 0.354 -6.614 1.00 89.38 97 ARG A C 1
ATOM 753 O O . ARG A 1 97 ? -1.267 0.367 -5.396 1.00 89.38 97 ARG A O 1
ATOM 760 N N . PHE A 1 98 ? -0.395 -0.573 -7.259 1.00 91.56 98 PHE A N 1
ATOM 761 C CA . PHE A 1 98 ? 0.268 -1.689 -6.606 1.00 91.56 98 PHE A CA 1
ATOM 762 C C . PHE A 1 98 ? 1.778 -1.518 -6.651 1.00 91.56 98 PHE A C 1
ATOM 764 O O . PHE A 1 98 ? 2.325 -0.944 -7.597 1.00 91.56 98 PHE A O 1
ATOM 771 N N . PHE A 1 99 ? 2.437 -2.037 -5.625 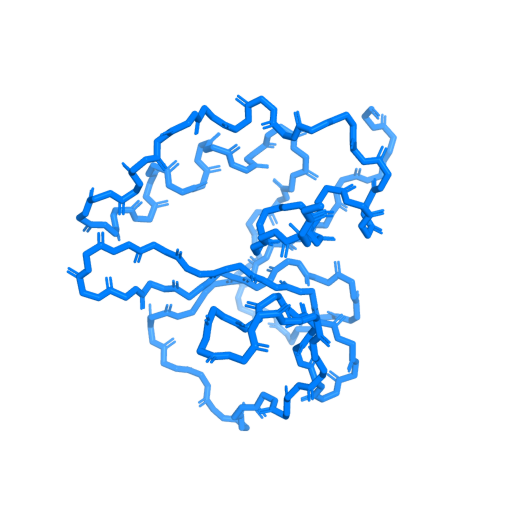1.00 91.50 99 PHE A N 1
ATOM 772 C CA . PHE A 1 99 ? 3.878 -2.038 -5.511 1.00 91.50 99 PHE A CA 1
ATOM 773 C C . PHE A 1 99 ? 4.353 -3.393 -4.996 1.00 91.50 99 PHE A C 1
ATOM 775 O O . PHE A 1 99 ? 3.825 -3.919 -4.022 1.00 91.50 99 PHE A O 1
ATOM 782 N N . GLU A 1 100 ? 5.362 -3.951 -5.642 1.00 92.06 100 GLU A N 1
ATOM 783 C CA . GLU A 1 100 ? 5.961 -5.226 -5.281 1.00 92.06 100 GLU A CA 1
ATOM 784 C C . GLU A 1 100 ? 7.072 -5.002 -4.264 1.00 92.06 100 GLU A C 1
ATOM 786 O O . GLU A 1 100 ? 7.903 -4.109 -4.433 1.00 92.06 100 GLU A O 1
ATOM 791 N N . PHE A 1 101 ? 7.113 -5.823 -3.220 1.00 88.62 101 PHE A N 1
ATOM 792 C CA . PHE A 1 101 ? 8.164 -5.738 -2.217 1.00 88.62 101 PHE A CA 1
ATOM 793 C C . PHE A 1 101 ? 9.534 -6.161 -2.770 1.00 88.62 101 PHE A C 1
ATOM 795 O O . PHE A 1 101 ? 9.671 -7.211 -3.401 1.00 88.62 101 PHE A O 1
ATOM 802 N N . ARG A 1 102 ? 10.573 -5.365 -2.499 1.00 84.94 102 ARG A N 1
ATOM 803 C CA . ARG A 1 102 ? 11.965 -5.677 -2.844 1.00 84.94 102 ARG A CA 1
ATOM 804 C C . ARG A 1 102 ? 12.537 -6.638 -1.809 1.00 84.94 102 ARG A C 1
ATOM 806 O O . ARG A 1 102 ? 12.764 -6.268 -0.664 1.00 84.94 102 ARG A O 1
ATOM 813 N N . ARG A 1 103 ? 12.804 -7.881 -2.206 1.00 69.94 103 ARG A N 1
ATOM 814 C CA . ARG A 1 103 ? 13.517 -8.832 -1.341 1.00 69.94 103 ARG A CA 1
ATOM 815 C C . ARG A 1 103 ? 15.017 -8.511 -1.334 1.00 69.94 103 ARG A C 1
ATOM 817 O O . ARG A 1 103 ? 15.604 -8.398 -2.406 1.00 69.94 103 ARG A O 1
ATOM 824 N N . GLY A 1 104 ? 15.627 -8.437 -0.147 1.00 63.12 104 GLY A N 1
ATOM 825 C CA . GLY A 1 104 ? 17.083 -8.304 0.023 1.00 63.12 104 GLY A CA 1
ATOM 826 C C . GLY A 1 104 ? 17.620 -6.879 0.210 1.00 63.12 104 GLY A C 1
ATOM 827 O O . GLY A 1 104 ? 18.790 -6.649 -0.090 1.00 63.12 104 GLY A O 1
ATOM 828 N N . CYS A 1 105 ? 16.782 -5.942 0.662 1.00 51.25 105 CYS A N 1
ATOM 829 C CA . CYS A 1 105 ? 17.193 -4.615 1.131 1.00 51.25 105 CYS A CA 1
ATOM 830 C C . CYS A 1 105 ? 17.441 -4.617 2.641 1.00 51.25 105 CYS A C 1
ATOM 832 O O . CYS A 1 105 ? 16.702 -5.345 3.341 1.00 51.25 105 CYS A O 1
#

pLDDT: mean 81.08, std 13.53, range [41.34, 96.81]

Foldseek 3Di:
DAAAQQSQLCVVLVHDSQVLPPDQPFPQPPVSVCVSCVVWWAWDPDDDDDFQKWKWFDDNTGIGIFGDDPQWTFGQDPVVRHTDTDGDPPDDDPRMTIIHTDPPD

Radius of gyration: 12.79 Å; chains: 1; bounding box: 31×29×37 Å

Secondary structure (DSSP, 8-state):
----HHHHHHHHTT-SS--S-S---TT--HHHHHHHHTTTEEEE-SSPPPTTPEEEEEETTEEEEEEEETTEEEEEETTTTEEEEEEPPSS--TTEEEEEE-TT-

Organism: NCBI:txid298708

Sequence (105 aa):
MGLDCIGVVAHAFELTLLEAPRYRLTDGDWGLVERGVAPWFNAVFGRERSNSDLAVFRLARSCHFGVVSGDDLIHADLKIGRVVARRLPARLGRECRFFEFRRGC